Protein AF-A0A5S9M7I0-F1 (afdb_monomer_lite)

Foldseek 3Di:
DDDDDDPDDPLVVLLVDQVPDQEEEAEQCQLVPSVVSSPPGHPYYHYDHDPVVSVVVCCVVVVVSPDDDDDDD

Organism: Bacillus safensis (NCBI:txid561879)

Structure (mmCIF, N/CA/C/O backbone):
data_AF-A0A5S9M7I0-F1
#
_entry.id   AF-A0A5S9M7I0-F1
#
loop_
_atom_site.group_PDB
_atom_site.id
_atom_site.type_symbol
_atom_site.label_atom_id
_atom_site.label_alt_id
_atom_site.label_comp_id
_atom_site.label_asym_id
_atom_site.label_entity_id
_atom_site.label_seq_id
_atom_site.pdbx_PDB_ins_code
_atom_site.Cartn_x
_atom_site.Cartn_y
_atom_site.Cartn_z
_atom_site.occupancy
_atom_site.B_iso_or_equiv
_atom_site.auth_seq_id
_atom_site.auth_comp_id
_atom_site.auth_asym_id
_atom_site.auth_atom_id
_atom_site.pdbx_PDB_model_num
ATOM 1 N N . MET A 1 1 ? 16.622 26.813 12.395 1.00 53.84 1 MET A N 1
ATOM 2 C CA . MET A 1 1 ? 15.211 26.869 11.952 1.00 53.84 1 MET A CA 1
ATOM 3 C C . MET A 1 1 ? 14.401 26.020 12.920 1.00 53.84 1 MET A C 1
ATOM 5 O O . MET A 1 1 ? 14.772 24.870 13.114 1.00 53.84 1 MET A O 1
ATOM 9 N N . LYS A 1 2 ? 13.385 26.573 13.595 1.00 56.97 2 LYS A N 1
ATOM 10 C CA . LYS A 1 2 ? 12.434 25.761 14.372 1.00 56.97 2 LYS A CA 1
ATOM 11 C C . LYS A 1 2 ? 11.473 25.131 13.367 1.00 56.97 2 LYS A C 1
ATOM 13 O O . LYS A 1 2 ? 10.760 25.861 12.691 1.00 56.97 2 LYS A O 1
ATOM 18 N N . SER A 1 3 ? 11.510 23.812 13.212 1.00 74.25 3 SER A N 1
ATOM 19 C CA . SER A 1 3 ? 10.476 23.096 12.467 1.00 74.25 3 SER A CA 1
ATOM 20 C C . SER A 1 3 ? 9.248 22.993 13.364 1.00 74.25 3 SER A C 1
ATOM 22 O O . SER A 1 3 ? 9.287 22.294 14.378 1.00 74.25 3 SER A O 1
ATOM 24 N N . GLU A 1 4 ? 8.187 23.719 13.035 1.00 81.25 4 GLU A N 1
ATOM 25 C CA . GLU A 1 4 ? 6.898 23.519 13.693 1.00 81.25 4 GLU A CA 1
ATOM 26 C C . GLU A 1 4 ? 6.264 22.213 13.205 1.00 81.25 4 GLU A C 1
ATOM 28 O O . GLU A 1 4 ? 6.438 21.815 12.050 1.00 81.25 4 GLU A O 1
ATOM 33 N N . LEU A 1 5 ? 5.569 21.512 14.101 1.00 82.56 5 LEU A N 1
ATOM 34 C CA . LEU A 1 5 ? 4.878 20.275 13.753 1.00 82.56 5 LEU A CA 1
ATOM 35 C C . LEU A 1 5 ? 3.662 20.606 12.885 1.00 82.56 5 LEU A C 1
ATOM 37 O O . LEU A 1 5 ? 2.840 21.445 13.246 1.00 82.56 5 LEU A O 1
ATOM 41 N N . LEU A 1 6 ? 3.544 19.923 11.747 1.00 87.31 6 LEU A N 1
ATOM 42 C CA . LEU A 1 6 ? 2.355 20.009 10.907 1.00 87.31 6 LEU A CA 1
ATOM 43 C C . LEU A 1 6 ? 1.152 19.433 11.662 1.00 87.31 6 LEU A C 1
ATOM 45 O O . LEU A 1 6 ? 1.263 18.424 12.357 1.00 87.31 6 LEU A O 1
ATOM 49 N N . SER A 1 7 ? -0.020 20.032 11.467 1.00 90.44 7 SER A N 1
ATOM 50 C CA . SER A 1 7 ? -1.286 19.529 12.017 1.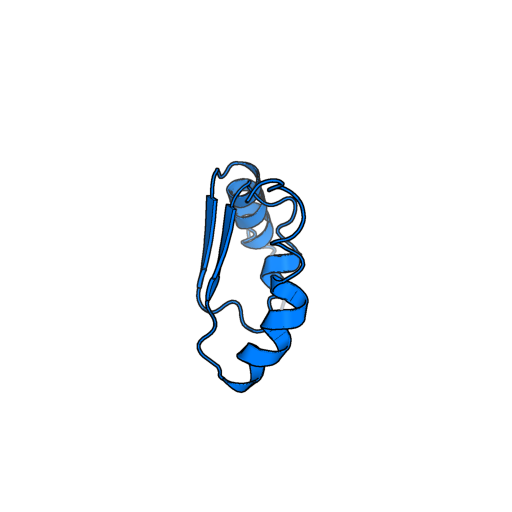00 90.44 7 SER A CA 1
ATOM 51 C C . SER A 1 7 ? -1.772 18.232 11.355 1.00 90.44 7 SER A C 1
ATOM 53 O O . SER A 1 7 ? -2.794 17.680 11.757 1.00 90.44 7 SER A O 1
ATOM 55 N N . TRP A 1 8 ? -1.060 17.736 10.338 1.00 92.75 8 TRP A N 1
ATOM 56 C CA . TRP A 1 8 ? -1.417 16.551 9.569 1.00 92.75 8 TRP A CA 1
ATOM 57 C C . TRP A 1 8 ? -0.211 15.632 9.351 1.00 92.75 8 TRP A C 1
ATOM 59 O O . TRP A 1 8 ? 0.941 16.061 9.326 1.00 92.75 8 TRP A O 1
ATOM 69 N N . SER A 1 9 ? -0.501 14.345 9.156 1.00 92.62 9 SER A N 1
ATOM 70 C CA . SER A 1 9 ? 0.477 13.304 8.840 1.00 92.62 9 SER A CA 1
ATOM 71 C C . SER A 1 9 ? -0.081 12.422 7.732 1.00 92.62 9 SER A C 1
ATOM 73 O O . SER A 1 9 ? -1.099 11.753 7.923 1.00 92.62 9 SER A O 1
ATOM 75 N N . TYR A 1 10 ? 0.589 12.402 6.575 1.00 92.88 10 TYR A N 1
ATOM 76 C CA . TYR A 1 10 ? 0.188 11.548 5.454 1.00 92.88 10 TYR A CA 1
ATOM 77 C C . TYR A 1 10 ? 0.113 10.079 5.866 1.00 92.88 10 TYR A C 1
ATOM 79 O O . TYR A 1 10 ? -0.870 9.416 5.565 1.00 92.88 10 TYR A O 1
ATOM 87 N N . GLY A 1 11 ? 1.113 9.590 6.608 1.00 93.38 11 GLY A N 1
ATOM 88 C CA . GLY A 1 11 ? 1.143 8.204 7.070 1.00 93.38 11 GLY A CA 1
ATOM 89 C C . GLY A 1 11 ? -0.065 7.861 7.939 1.00 93.38 11 GLY A C 1
ATOM 90 O O . GLY A 1 11 ? -0.692 6.831 7.728 1.00 93.38 11 GLY A O 1
ATOM 91 N N . SER A 1 12 ? -0.450 8.750 8.859 1.00 93.56 12 SER A N 1
ATOM 92 C CA . SER A 1 12 ? -1.610 8.522 9.731 1.00 93.56 12 SER A CA 1
ATOM 93 C C . SER A 1 12 ? -2.919 8.477 8.941 1.00 93.56 12 SER A C 1
ATOM 95 O O . SER A 1 12 ? -3.758 7.608 9.176 1.00 93.56 12 SER A O 1
ATOM 97 N N . ILE A 1 13 ? -3.080 9.389 7.980 1.00 95.94 13 ILE A N 1
ATOM 98 C CA . ILE A 1 13 ? -4.262 9.445 7.113 1.00 95.94 13 ILE A CA 1
ATOM 99 C C . ILE A 1 13 ? -4.315 8.205 6.213 1.00 95.94 13 ILE A C 1
ATOM 101 O O . ILE A 1 13 ? -5.337 7.524 6.168 1.00 95.94 13 ILE A O 1
ATOM 105 N N . ALA A 1 14 ? -3.210 7.881 5.540 1.00 95.62 14 ALA A N 1
ATOM 106 C CA . ALA A 1 14 ? -3.107 6.734 4.647 1.00 95.62 14 ALA A CA 1
ATOM 107 C C . ALA A 1 14 ? -3.409 5.429 5.390 1.00 95.62 14 ALA A C 1
ATOM 109 O O . ALA A 1 14 ? -4.277 4.680 4.957 1.00 95.62 14 ALA A O 1
ATOM 110 N N . THR A 1 15 ? -2.779 5.187 6.542 1.00 95.31 15 THR A N 1
ATOM 111 C CA . THR A 1 15 ? -3.022 3.982 7.348 1.00 95.31 15 THR A CA 1
ATOM 112 C C . THR A 1 15 ? -4.493 3.841 7.733 1.00 95.31 15 THR A C 1
ATOM 114 O O . THR A 1 15 ? -5.060 2.762 7.571 1.00 95.31 15 THR A O 1
ATOM 117 N N . SER A 1 16 ? -5.141 4.922 8.181 1.00 95.44 16 SER A N 1
ATOM 118 C CA . SER A 1 16 ? -6.569 4.894 8.527 1.00 95.44 16 SER A CA 1
ATOM 119 C C . SER A 1 16 ? -7.444 4.514 7.326 1.00 95.44 16 SER A C 1
ATOM 121 O O . SER A 1 16 ? -8.331 3.668 7.435 1.00 95.44 16 SER A O 1
ATOM 123 N N . LEU A 1 17 ? -7.164 5.078 6.149 1.00 96.69 17 LEU A N 1
ATOM 124 C CA . LEU A 1 17 ? -7.910 4.766 4.929 1.00 96.69 17 LEU A CA 1
ATOM 125 C C . LEU A 1 17 ? -7.685 3.322 4.465 1.00 96.69 17 LEU A C 1
ATOM 127 O O . LEU A 1 17 ? -8.644 2.648 4.096 1.00 96.69 17 LEU A O 1
ATOM 131 N N . VAL A 1 18 ? -6.445 2.828 4.524 1.00 95.81 18 VAL A N 1
ATOM 132 C CA . VAL A 1 18 ? -6.098 1.452 4.134 1.00 95.81 18 VAL A CA 1
ATOM 133 C C . VAL A 1 18 ? -6.815 0.429 5.010 1.00 95.81 18 VAL A C 1
ATOM 135 O O . VAL A 1 18 ? -7.377 -0.528 4.481 1.00 95.81 18 VAL A O 1
ATOM 138 N N . GLN A 1 19 ? -6.859 0.656 6.324 1.00 93.31 19 GLN A N 1
ATOM 139 C CA . GLN A 1 19 ? -7.511 -0.251 7.275 1.00 93.31 19 GLN A CA 1
ATOM 140 C C . GLN A 1 19 ? -9.031 -0.347 7.086 1.00 93.31 19 GLN A C 1
ATOM 142 O O . GLN A 1 19 ? -9.624 -1.368 7.421 1.00 93.31 19 GLN A O 1
ATOM 147 N N . ASN A 1 20 ? -9.660 0.698 6.544 1.00 95.31 20 ASN A N 1
ATOM 148 C CA . ASN A 1 20 ? -11.106 0.748 6.318 1.00 95.31 20 ASN A CA 1
ATOM 149 C C . ASN A 1 20 ? -11.509 0.425 4.868 1.00 95.31 20 ASN A C 1
ATOM 151 O O . ASN A 1 20 ? -12.698 0.383 4.542 1.00 95.31 20 ASN A O 1
ATOM 155 N N . ALA A 1 21 ? -10.541 0.207 3.977 1.00 95.69 21 ALA A N 1
ATOM 156 C CA . ALA A 1 21 ? -10.804 -0.103 2.580 1.00 95.69 21 ALA A CA 1
ATOM 157 C C . ALA A 1 21 ? -11.203 -1.577 2.384 1.00 95.69 21 ALA A C 1
ATOM 159 O O . ALA A 1 21 ? -10.847 -2.460 3.158 1.00 95.69 21 ALA A O 1
ATOM 160 N N . LYS A 1 22 ? -11.911 -1.868 1.286 1.00 95.12 22 LYS A N 1
ATOM 161 C CA . LYS A 1 22 ? -12.121 -3.251 0.802 1.00 95.12 22 LYS A CA 1
ATOM 162 C C . LYS A 1 22 ? -11.033 -3.695 -0.174 1.00 95.12 22 LYS A C 1
ATOM 164 O O . LYS A 1 22 ? -10.715 -4.879 -0.268 1.00 95.12 22 LYS A O 1
ATOM 169 N N . SER A 1 23 ? -10.459 -2.736 -0.893 1.00 93.12 23 SER A N 1
ATOM 170 C CA . SER A 1 23 ? -9.401 -2.951 -1.872 1.00 93.12 23 SER A CA 1
ATOM 171 C C . SER A 1 23 ? -8.526 -1.709 -2.009 1.00 93.12 23 SER A C 1
ATOM 173 O O . SER A 1 23 ? -9.029 -0.596 -1.856 1.00 93.12 23 SER A O 1
ATOM 175 N N . MET A 1 24 ? -7.251 -1.889 -2.349 1.00 94.31 24 MET A N 1
ATOM 176 C CA . MET A 1 24 ? -6.283 -0.805 -2.542 1.00 94.31 24 MET A CA 1
ATOM 177 C C . MET A 1 24 ? -5.461 -1.000 -3.821 1.00 94.31 24 MET A C 1
ATOM 179 O O . MET A 1 24 ? -5.098 -2.124 -4.168 1.00 94.31 24 MET A O 1
ATOM 183 N N . LEU A 1 25 ? -5.131 0.109 -4.484 1.00 93.38 25 LEU A N 1
ATOM 184 C CA . LEU A 1 25 ? -4.162 0.184 -5.574 1.00 93.38 25 LEU A CA 1
ATOM 185 C C .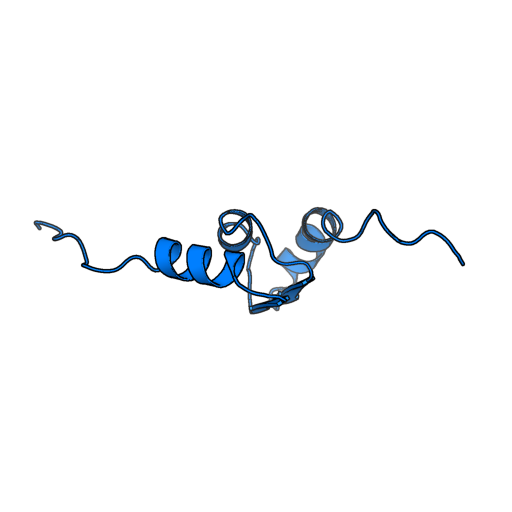 LEU A 1 25 ? -3.069 1.192 -5.201 1.00 93.38 25 LEU A C 1
ATOM 187 O O . LEU A 1 25 ? -3.374 2.357 -4.969 1.00 93.38 25 LEU A O 1
ATOM 191 N N . ASP A 1 26 ? -1.816 0.749 -5.183 1.00 92.00 26 ASP A N 1
ATOM 192 C CA . ASP A 1 26 ? -0.640 1.603 -5.018 1.00 92.00 26 ASP A CA 1
ATOM 193 C C . ASP A 1 26 ? 0.087 1.771 -6.361 1.00 92.00 26 ASP A C 1
ATOM 195 O O . ASP A 1 26 ? 0.590 0.806 -6.948 1.00 92.00 26 ASP A O 1
ATOM 199 N N . MET A 1 27 ? 0.104 2.991 -6.889 1.00 91.69 27 MET A N 1
ATOM 200 C CA . MET A 1 27 ? 0.679 3.275 -8.199 1.00 91.69 27 MET A CA 1
ATOM 201 C C . MET A 1 27 ? 2.110 3.785 -8.073 1.00 91.69 27 MET A C 1
ATOM 203 O O . MET A 1 27 ? 2.349 4.789 -7.415 1.00 91.69 27 MET A O 1
ATOM 207 N N . GLY A 1 28 ? 3.050 3.132 -8.763 1.00 86.81 28 GLY A N 1
ATOM 208 C CA . GLY A 1 28 ? 4.463 3.519 -8.693 1.00 86.81 28 GLY A CA 1
ATOM 209 C C . GLY A 1 28 ? 5.055 3.286 -7.302 1.00 86.81 28 GLY A C 1
ATOM 210 O O . GLY A 1 28 ? 5.705 4.164 -6.745 1.00 86.81 28 GLY A O 1
ATOM 211 N N . THR A 1 29 ? 4.813 2.102 -6.735 1.00 88.06 29 THR A N 1
ATOM 212 C CA . THR A 1 29 ? 5.172 1.778 -5.338 1.00 88.06 29 THR A CA 1
ATOM 213 C C . THR A 1 29 ? 6.689 1.766 -5.067 1.00 88.06 29 THR A C 1
ATOM 215 O O . THR A 1 29 ? 7.118 1.632 -3.920 1.00 88.06 29 THR A O 1
ATOM 218 N N . GLY A 1 30 ? 7.532 1.841 -6.102 1.00 86.81 30 GLY A N 1
ATOM 219 C CA . GLY A 1 30 ? 8.979 1.732 -5.978 1.00 86.81 30 GLY A CA 1
ATOM 220 C C . GLY A 1 30 ? 9.386 0.346 -5.475 1.00 86.81 30 GLY A C 1
ATOM 221 O O . GLY A 1 30 ? 8.960 -0.689 -6.001 1.00 86.81 30 GLY A O 1
ATOM 222 N N . GLY A 1 31 ? 10.201 0.329 -4.419 1.00 82.38 31 GLY A N 1
ATOM 223 C CA . GLY A 1 31 ? 10.567 -0.885 -3.690 1.00 82.38 31 GLY A CA 1
ATOM 224 C C . GLY A 1 31 ? 9.471 -1.404 -2.746 1.00 82.38 31 GLY A C 1
ATOM 225 O O . GLY A 1 31 ? 9.619 -2.490 -2.185 1.00 82.38 31 GLY A O 1
ATOM 226 N N . GLY A 1 32 ? 8.353 -0.684 -2.583 1.00 85.62 32 GLY A N 1
ATOM 227 C CA . GLY A 1 32 ? 7.245 -1.059 -1.700 1.00 85.62 32 GLY A CA 1
ATOM 228 C C . GLY A 1 32 ? 7.501 -0.789 -0.213 1.00 85.62 32 GLY A C 1
ATOM 229 O O . GLY A 1 32 ? 6.750 -1.262 0.644 1.00 85.62 32 GLY A O 1
ATOM 230 N N . GLU A 1 33 ? 8.542 -0.030 0.129 1.00 88.81 33 GLU A N 1
ATOM 231 C CA . GLU A 1 33 ? 8.942 0.248 1.509 1.00 88.81 33 GLU A CA 1
ATOM 232 C C . GLU A 1 33 ? 7.859 1.025 2.254 1.00 88.81 3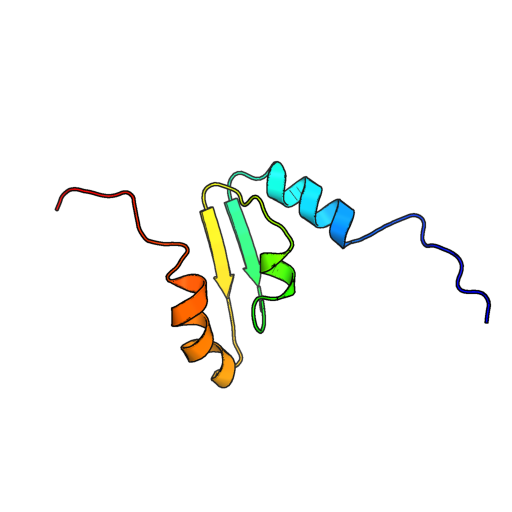3 GLU A C 1
ATOM 234 O O . GLU A 1 33 ? 7.557 0.714 3.406 1.00 88.81 33 GLU A O 1
ATOM 239 N N . PHE A 1 34 ? 7.244 2.015 1.602 1.00 91.38 34 PHE A N 1
ATOM 240 C CA . PHE A 1 34 ? 6.135 2.754 2.200 1.00 91.38 34 PHE A CA 1
ATOM 241 C C . PHE A 1 34 ? 4.871 1.898 2.284 1.00 91.38 34 PHE A C 1
ATOM 243 O O . PHE A 1 34 ? 4.282 1.801 3.358 1.00 91.38 34 PHE A O 1
ATOM 250 N N . LEU A 1 35 ? 4.520 1.199 1.201 1.00 91.56 35 LEU A N 1
ATOM 251 C CA . LEU A 1 35 ? 3.382 0.282 1.160 1.00 91.56 35 LEU A CA 1
ATOM 252 C C . LEU A 1 35 ? 3.424 -0.720 2.320 1.00 91.56 35 LEU A C 1
ATOM 254 O O . LEU A 1 35 ? 2.436 -0.892 3.028 1.00 91.56 35 LEU A O 1
ATOM 258 N N . SER A 1 36 ? 4.589 -1.325 2.580 1.00 90.06 36 SER A N 1
ATOM 259 C CA . SER A 1 36 ? 4.776 -2.303 3.660 1.00 90.06 36 SER A CA 1
ATOM 260 C C . SER A 1 36 ? 4.457 -1.772 5.065 1.00 90.06 36 SER A C 1
ATOM 262 O O . SER A 1 36 ? 4.102 -2.562 5.942 1.00 90.06 36 SER A O 1
ATOM 264 N N . LYS A 1 37 ? 4.538 -0.450 5.274 1.00 91.94 37 LYS A N 1
ATOM 265 C CA . LYS A 1 37 ? 4.246 0.218 6.552 1.00 91.94 37 LYS A CA 1
ATOM 266 C C . LYS A 1 37 ? 2.753 0.465 6.774 1.00 91.94 37 LYS A C 1
ATOM 268 O O . LYS A 1 37 ? 2.367 0.742 7.902 1.00 91.94 37 LYS A O 1
ATOM 273 N N . LEU A 1 38 ? 1.921 0.350 5.736 1.00 92.94 38 LEU A N 1
ATOM 274 C CA . LEU A 1 38 ? 0.478 0.619 5.801 1.00 92.94 38 LEU A CA 1
ATOM 275 C C . LEU A 1 38 ? -0.358 -0.590 6.257 1.00 92.94 38 LEU A C 1
ATOM 277 O O . LEU A 1 38 ? -1.582 -0.554 6.180 1.00 92.94 38 LEU A O 1
ATOM 281 N N . ARG A 1 39 ? 0.280 -1.674 6.717 1.00 89.56 39 ARG A N 1
ATOM 282 C CA . ARG A 1 39 ? -0.426 -2.845 7.256 1.00 89.56 39 ARG A CA 1
ATOM 283 C C . ARG A 1 39 ? -1.272 -2.473 8.496 1.00 89.56 39 ARG A C 1
ATOM 285 O O . ARG A 1 39 ? -0.884 -1.576 9.245 1.00 89.56 39 ARG A O 1
ATOM 292 N N . PRO A 1 40 ? -2.362 -3.207 8.788 1.00 92.25 40 PRO A N 1
ATOM 293 C CA . PRO A 1 40 ? -2.899 -4.331 8.022 1.00 92.25 40 PRO A CA 1
ATOM 294 C C . PRO A 1 40 ? -3.566 -3.877 6.720 1.00 92.25 40 PRO A C 1
ATOM 296 O O . PRO A 1 40 ? -4.092 -2.774 6.622 1.00 92.25 40 PRO A O 1
ATOM 299 N N . PHE A 1 41 ? -3.512 -4.744 5.713 1.00 92.31 41 PHE A N 1
ATOM 300 C CA . PHE A 1 41 ? -4.066 -4.468 4.393 1.00 92.31 41 PHE A CA 1
ATOM 301 C C . PHE A 1 41 ? -5.520 -4.926 4.261 1.00 92.31 41 PHE A C 1
ATOM 303 O O . PHE A 1 41 ? -5.927 -5.869 4.945 1.00 92.31 41 PHE A O 1
ATOM 310 N N . PRO A 1 42 ? -6.279 -4.322 3.331 1.00 92.25 42 PRO A N 1
ATOM 311 C CA . PRO A 1 42 ? -7.574 -4.845 2.929 1.00 92.25 42 PRO A CA 1
ATOM 312 C C . PRO A 1 42 ? -7.427 -6.184 2.191 1.00 92.25 42 PRO A C 1
ATOM 314 O O . PRO A 1 42 ? -6.333 -6.567 1.773 1.00 92.25 42 PRO A O 1
ATOM 317 N N . THR A 1 43 ? -8.547 -6.877 1.966 1.0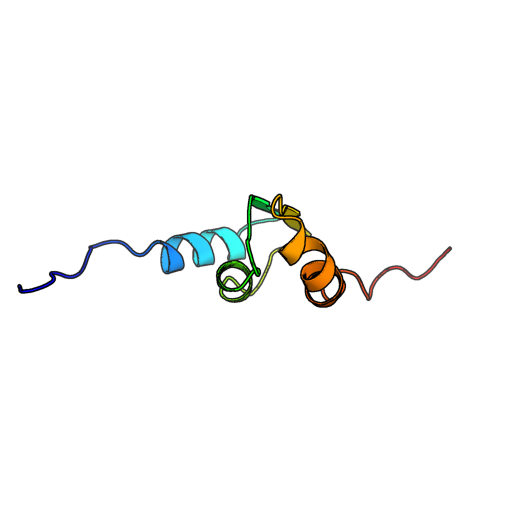0 90.00 43 THR A N 1
ATOM 318 C CA . THR A 1 43 ? -8.587 -8.202 1.316 1.00 90.00 43 THR A CA 1
ATOM 319 C C . THR A 1 43 ? -7.897 -8.239 -0.048 1.00 90.00 43 THR A C 1
ATOM 321 O O . THR A 1 43 ? -7.397 -9.280 -0.464 1.00 90.00 43 THR A O 1
ATOM 324 N N . SER A 1 44 ? -7.873 -7.123 -0.776 1.00 90.31 44 SER A N 1
ATOM 325 C CA . SER A 1 44 ? -7.220 -7.042 -2.082 1.00 90.31 44 SER A CA 1
ATOM 326 C C . SER A 1 44 ? -6.306 -5.830 -2.175 1.00 90.31 44 SER A C 1
ATOM 328 O O . SER A 1 44 ? -6.753 -4.695 -2.028 1.00 90.31 44 SER A O 1
ATOM 330 N N . VAL A 1 45 ? -5.032 -6.069 -2.478 1.00 92.88 45 VAL A N 1
ATOM 331 C CA . VAL A 1 45 ? -4.036 -5.018 -2.701 1.00 92.88 45 VAL A CA 1
ATOM 332 C C . VAL A 1 45 ? -3.324 -5.259 -4.020 1.00 92.88 45 VAL A C 1
ATOM 334 O O . VAL A 1 45 ? -2.815 -6.348 -4.277 1.00 92.88 45 VAL A O 1
ATOM 337 N N . TYR A 1 46 ? -3.261 -4.217 -4.836 1.00 90.06 46 TYR A N 1
ATOM 338 C CA . TYR A 1 46 ? -2.561 -4.195 -6.111 1.00 90.06 46 TYR A CA 1
ATOM 339 C C . TYR A 1 46 ? -1.485 -3.119 -6.061 1.00 90.06 46 TYR A C 1
ATOM 341 O O . TYR A 1 46 ? -1.705 -2.057 -5.486 1.00 90.06 46 TYR A O 1
ATOM 349 N N . ALA A 1 47 ? -0.328 -3.371 -6.670 1.00 90.25 47 ALA A N 1
ATOM 350 C CA . ALA A 1 47 ? 0.735 -2.377 -6.738 1.00 90.25 47 ALA A CA 1
ATOM 351 C C . ALA A 1 47 ? 1.428 -2.388 -8.101 1.00 90.25 47 ALA A C 1
ATOM 353 O O . ALA A 1 47 ? 1.959 -3.421 -8.520 1.00 90.25 47 ALA A O 1
ATOM 354 N N . THR A 1 48 ? 1.494 -1.241 -8.776 1.00 87.62 48 THR A N 1
ATOM 355 C CA . THR A 1 48 ? 2.184 -1.104 -10.070 1.00 87.62 48 THR A CA 1
ATOM 356 C C . THR A 1 48 ? 3.621 -0.620 -9.880 1.00 87.62 48 THR A C 1
ATOM 358 O O . THR A 1 48 ? 3.967 -0.042 -8.850 1.00 87.62 48 THR A O 1
ATOM 361 N N . GLU A 1 49 ? 4.501 -0.950 -10.825 1.00 85.38 49 GLU A N 1
ATOM 362 C CA . GLU A 1 49 ? 5.871 -0.425 -10.900 1.00 85.38 49 GLU A CA 1
ATOM 363 C C . GLU A 1 49 ? 6.277 -0.273 -12.364 1.00 85.38 49 GLU A C 1
ATOM 365 O O . GLU A 1 49 ? 6.113 -1.216 -13.138 1.00 85.38 49 GLU A O 1
ATOM 370 N N . GLY A 1 50 ? 6.782 0.906 -12.727 1.00 78.69 50 GLY A N 1
ATOM 371 C CA . GLY A 1 50 ? 7.219 1.230 -14.088 1.00 78.69 50 GLY A CA 1
ATOM 372 C C . GLY A 1 50 ? 8.735 1.151 -14.282 1.00 78.69 50 GLY A C 1
ATOM 373 O O . GLY A 1 50 ? 9.208 1.064 -15.413 1.00 78.69 50 GLY A O 1
ATOM 374 N N . TYR A 1 51 ? 9.511 1.154 -13.198 1.00 76.25 51 TYR A N 1
ATOM 375 C CA . TYR A 1 51 ? 10.961 1.064 -13.219 1.00 76.25 51 TYR A CA 1
ATOM 376 C C . TYR A 1 51 ? 11.405 -0.396 -13.317 1.00 76.25 51 TYR A C 1
ATOM 378 O O . TYR A 1 51 ? 11.368 -1.155 -12.346 1.00 76.25 51 TYR A O 1
ATOM 386 N N . LEU A 1 52 ? 11.843 -0.784 -14.518 1.00 72.06 52 LEU A N 1
ATOM 387 C CA . LEU A 1 52 ? 12.227 -2.156 -14.866 1.00 72.06 52 LEU A CA 1
ATOM 388 C C . LEU A 1 52 ? 13.180 -2.829 -13.859 1.00 72.06 52 LEU A C 1
ATOM 390 O O . LEU A 1 52 ? 12.943 -3.996 -13.554 1.00 72.06 52 LEU A O 1
ATOM 394 N N . PRO A 1 53 ? 14.190 -2.156 -13.272 1.00 71.50 53 PRO A N 1
ATOM 395 C CA . PRO A 1 53 ? 15.050 -2.779 -12.260 1.00 71.50 53 PRO A CA 1
ATOM 396 C C . PRO A 1 53 ? 14.327 -3.219 -10.978 1.00 71.50 53 PRO A C 1
ATOM 398 O O . PRO A 1 53 ? 14.751 -4.181 -10.340 1.00 71.50 53 PRO A O 1
ATOM 401 N N . ASN A 1 54 ? 13.208 -2.581 -10.622 1.00 64.06 54 ASN A N 1
ATOM 402 C CA . ASN A 1 54 ? 12.412 -2.944 -9.444 1.00 64.06 54 ASN A CA 1
ATOM 403 C C . ASN A 1 54 ? 11.401 -4.071 -9.735 1.00 64.06 54 ASN A C 1
ATOM 405 O O . ASN A 1 54 ? 10.885 -4.698 -8.807 1.00 64.06 54 ASN A O 1
ATOM 409 N N . VAL A 1 55 ? 11.135 -4.381 -11.011 1.00 61.81 55 VAL A N 1
ATOM 410 C CA . VAL 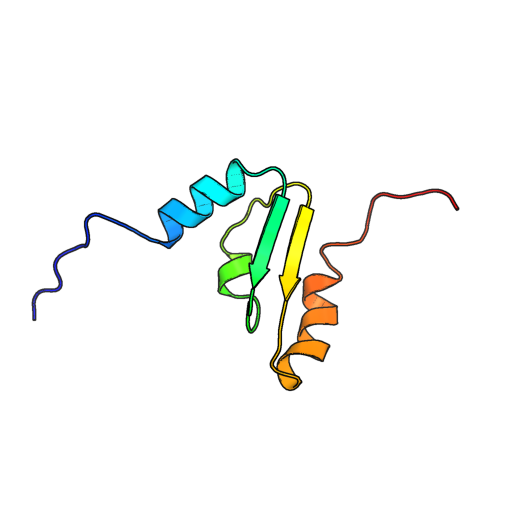A 1 55 ? 10.146 -5.396 -11.423 1.00 61.81 55 VAL A CA 1
ATOM 411 C C . VAL A 1 55 ? 10.528 -6.823 -10.976 1.00 61.81 55 VAL A C 1
ATOM 413 O O . VAL A 1 55 ? 9.661 -7.518 -10.434 1.00 61.81 55 VAL A O 1
ATOM 416 N N . PRO A 1 56 ? 11.784 -7.300 -11.120 1.00 58.59 56 PRO A N 1
ATOM 417 C CA . PRO A 1 56 ? 12.179 -8.630 -10.650 1.00 58.59 56 PRO A CA 1
ATOM 418 C C . PRO A 1 56 ? 12.187 -8.755 -9.121 1.00 58.59 56 PRO A C 1
ATOM 420 O O . PRO A 1 56 ? 11.767 -9.784 -8.591 1.00 58.59 56 PRO A O 1
ATOM 423 N N . ILE A 1 57 ? 12.618 -7.705 -8.409 1.00 58.66 57 ILE A N 1
ATOM 424 C CA . ILE A 1 57 ? 12.667 -7.656 -6.935 1.00 58.66 57 ILE A CA 1
ATOM 425 C C . ILE A 1 57 ? 11.245 -7.765 -6.367 1.00 58.66 57 ILE A C 1
ATOM 427 O O . ILE A 1 57 ? 10.990 -8.510 -5.417 1.00 58.66 57 ILE A O 1
ATOM 431 N N . LYS A 1 58 ? 10.280 -7.127 -7.037 1.00 53.66 58 LYS A N 1
ATOM 432 C CA . LYS A 1 58 ? 8.861 -7.202 -6.695 1.00 53.66 58 LYS A CA 1
ATOM 433 C C . LYS A 1 58 ? 8.258 -8.589 -6.799 1.00 53.66 58 LYS A C 1
ATOM 435 O O . LYS A 1 58 ? 7.419 -8.906 -5.967 1.00 53.66 58 LYS A O 1
ATOM 440 N N . LYS A 1 59 ? 8.660 -9.445 -7.745 1.00 51.75 59 LYS A N 1
ATOM 441 C CA . LYS A 1 59 ? 8.101 -10.808 -7.799 1.00 51.75 59 LYS A CA 1
ATOM 442 C C . LYS A 1 59 ? 8.381 -11.582 -6.509 1.00 51.75 59 LYS A C 1
ATOM 444 O O . LYS A 1 59 ? 7.558 -12.391 -6.129 1.00 51.75 59 LYS A O 1
ATOM 449 N N . ARG A 1 60 ? 9.462 -11.312 -5.773 1.00 44.59 60 ARG A N 1
ATOM 450 C CA . ARG A 1 60 ? 9.743 -12.011 -4.504 1.00 44.59 60 ARG A CA 1
ATOM 451 C C . ARG A 1 60 ? 9.011 -11.428 -3.289 1.00 44.59 60 ARG A C 1
ATOM 453 O O . ARG A 1 60 ? 8.691 -12.181 -2.380 1.00 44.59 60 ARG A O 1
ATOM 460 N N . THR A 1 61 ? 8.694 -10.132 -3.298 1.00 51.12 61 THR A N 1
ATOM 461 C CA . THR A 1 61 ? 8.006 -9.444 -2.183 1.00 51.12 61 THR A CA 1
ATOM 462 C C . THR A 1 61 ? 6.484 -9.345 -2.383 1.00 51.12 61 THR A C 1
ATOM 464 O O . THR A 1 61 ? 5.735 -9.399 -1.412 1.00 51.12 61 THR A O 1
ATOM 467 N N . ILE A 1 62 ? 6.007 -9.263 -3.633 1.00 47.81 62 ILE A N 1
ATOM 468 C CA . ILE A 1 62 ? 4.579 -9.259 -4.011 1.00 47.81 62 ILE A CA 1
ATOM 469 C C . ILE A 1 62 ? 4.027 -10.682 -4.200 1.00 47.81 62 ILE A C 1
ATOM 471 O O . ILE A 1 62 ? 2.843 -10.888 -3.940 1.00 47.81 62 ILE A O 1
ATOM 475 N N . ASN A 1 63 ? 4.841 -11.692 -4.558 1.00 36.94 63 ASN A N 1
ATOM 476 C CA . ASN A 1 63 ? 4.346 -13.081 -4.553 1.00 36.94 63 ASN A CA 1
ATOM 477 C C . ASN A 1 63 ? 4.002 -13.575 -3.138 1.00 36.94 63 ASN A C 1
ATOM 479 O O . ASN A 1 63 ? 3.175 -14.469 -3.007 1.00 36.94 63 ASN A O 1
ATOM 483 N N . THR A 1 64 ? 4.517 -12.944 -2.080 1.00 39.44 64 THR A N 1
ATOM 484 C CA . THR A 1 64 ? 4.121 -13.245 -0.691 1.00 39.44 64 THR A CA 1
A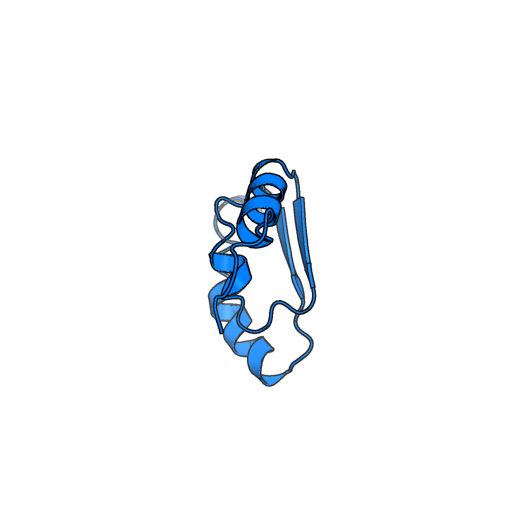TOM 485 C C . THR A 1 64 ? 2.769 -12.619 -0.299 1.00 39.44 64 THR A C 1
ATOM 487 O O . THR A 1 64 ? 2.388 -12.648 0.865 1.00 39.44 64 THR A O 1
ATOM 490 N N . LEU A 1 65 ? 1.996 -12.079 -1.251 1.00 44.12 65 LEU A N 1
ATOM 491 C CA . LEU A 1 65 ? 0.596 -11.676 -1.037 1.00 44.12 65 LEU A CA 1
ATOM 492 C C . LEU A 1 65 ? -0.409 -12.445 -1.924 1.00 44.12 65 LEU A C 1
ATOM 494 O O . LEU A 1 65 ? -1.597 -12.133 -1.906 1.00 44.12 65 LEU A O 1
ATOM 498 N N . ARG A 1 66 ? 0.029 -13.482 -2.661 1.00 39.09 66 ARG A N 1
ATOM 499 C CA . ARG A 1 66 ? -0.850 -14.472 -3.324 1.00 39.09 66 ARG A CA 1
ATOM 500 C C . ARG A 1 66 ? -0.332 -15.908 -3.142 1.00 39.09 66 ARG A C 1
ATOM 502 O O . ARG A 1 66 ? 0.082 -16.546 -4.099 1.00 39.09 66 ARG A O 1
ATOM 509 N N . SER A 1 67 ? -0.408 -16.412 -1.914 1.00 35.56 67 SER A N 1
ATOM 510 C CA . SER A 1 67 ? -0.551 -17.836 -1.549 1.00 35.56 67 SER A CA 1
ATOM 511 C C . SER A 1 67 ? -0.784 -17.844 -0.032 1.00 35.56 67 SER A C 1
ATOM 513 O O . SER A 1 67 ? 0.082 -17.384 0.698 1.00 35.56 67 SER A O 1
ATOM 515 N N . GLU A 1 68 ? -1.944 -18.181 0.522 1.00 37.78 68 GLU A N 1
ATOM 516 C CA . GLU A 1 68 ? -2.710 -19.406 0.321 1.00 37.78 68 GLU A CA 1
ATOM 517 C C . GLU A 1 68 ? -4.215 -19.133 0.409 1.00 37.78 68 GLU A C 1
ATOM 519 O O . GLU A 1 68 ? -4.673 -18.355 1.243 1.00 37.78 68 GLU A O 1
ATOM 524 N N . GLY A 1 69 ? -4.990 -19.786 -0.452 1.00 39.81 69 GLY A N 1
ATOM 525 C CA . GLY A 1 69 ? -6.446 -19.698 -0.413 1.00 39.81 69 GLY A CA 1
ATOM 526 C C . GLY A 1 69 ? -7.078 -19.853 -1.784 1.00 39.81 69 GLY A C 1
ATOM 527 O O . GLY A 1 69 ? -7.745 -18.938 -2.248 1.00 39.81 69 GLY A O 1
ATOM 528 N N . SER A 1 70 ? -6.825 -20.980 -2.448 1.00 34.34 70 SER A N 1
ATOM 529 C CA . SER A 1 70 ? -7.720 -21.588 -3.443 1.00 34.34 70 SER A CA 1
ATOM 530 C C . SER A 1 70 ? -7.186 -22.982 -3.751 1.00 34.34 70 SER A C 1
ATOM 532 O O . SER A 1 70 ? -6.381 -23.187 -4.655 1.00 34.34 70 SER A O 1
ATOM 534 N N . SER A 1 71 ? -7.607 -23.929 -2.919 1.00 36.56 71 SER A N 1
ATOM 535 C CA . SER A 1 71 ? -7.824 -25.304 -3.338 1.00 36.56 71 SER A CA 1
ATOM 536 C C . SER A 1 71 ? -8.817 -25.334 -4.511 1.00 36.56 71 SER A C 1
ATOM 538 O O . SER A 1 71 ? -9.746 -24.528 -4.554 1.00 36.56 71 SER A O 1
ATOM 540 N N . ASN A 1 72 ? -8.627 -26.311 -5.403 1.00 34.12 72 ASN A N 1
ATOM 541 C CA . ASN A 1 72 ? -9.496 -26.709 -6.520 1.00 34.12 72 ASN A CA 1
ATOM 542 C C . ASN A 1 72 ? -9.467 -25.765 -7.738 1.00 34.12 72 ASN A C 1
ATOM 544 O O . ASN A 1 72 ? -10.260 -24.832 -7.828 1.00 34.12 72 ASN A O 1
ATOM 548 N N . PHE A 1 73 ? -8.559 -25.997 -8.690 1.00 38.81 73 PHE A N 1
ATOM 549 C CA . PHE A 1 73 ? -8.688 -26.958 -9.799 1.00 38.81 73 PHE A CA 1
ATOM 550 C C . PHE A 1 73 ? -7.301 -27.266 -10.373 1.00 38.81 73 PHE A C 1
ATOM 552 O O . PHE A 1 73 ? -6.450 -26.347 -10.359 1.00 38.81 73 PHE A O 1
#

pLDDT: mean 76.53, std 21.15, range [34.12, 96.69]

Sequence (73 aa):
MKSELLSWSYGSIATSLVQNAKSMLDMGTGGGEFLSKLRPFPTSVYATEGYLPNVPIKKRTINTLRSEGSSNF

InterPro domains:
  IPR052939 23S rRNA Guanine-N(1)-Methyltransferase RlmA [PTHR43460] (1-62)

Secondary structure (DSSP, 8-state):
---PPPS--HHHHHHHHHHH-SEEEETT-TTSHHHHHTPSPPSEEEE----TTHHHHHHHHHGGGS-S-----

Radius of gyration: 15.59 Å; chains: 1; bounding box: 27×54×29 Å